Protein AF-A0A2D9U401-F1 (afdb_monomer_lite)

Structure (mmCIF, N/CA/C/O backbone):
data_AF-A0A2D9U401-F1
#
_entry.id   AF-A0A2D9U401-F1
#
loop_
_atom_site.group_PDB
_atom_site.id
_atom_site.type_symbol
_atom_site.label_atom_id
_atom_site.label_alt_id
_atom_site.label_comp_id
_atom_site.label_asym_id
_atom_site.label_entity_id
_atom_site.label_seq_id
_atom_site.pdbx_PDB_ins_code
_atom_site.Cartn_x
_atom_site.Cartn_y
_atom_site.Cartn_z
_atom_site.occupancy
_atom_site.B_iso_or_equiv
_atom_site.auth_seq_id
_atom_site.auth_comp_id
_atom_site.auth_asym_id
_atom_site.auth_atom_id
_atom_site.pdbx_PDB_model_num
ATOM 1 N N . MET A 1 1 ? -4.723 11.416 -14.786 1.00 70.12 1 MET A N 1
ATOM 2 C CA . MET A 1 1 ? -5.384 10.927 -13.566 1.00 70.12 1 MET A CA 1
ATOM 3 C C . MET A 1 1 ? -4.391 10.030 -12.857 1.00 70.12 1 MET A C 1
ATOM 5 O O . MET A 1 1 ? -3.752 9.238 -13.544 1.00 70.12 1 MET A O 1
ATOM 9 N N . PHE A 1 2 ? -4.189 10.250 -11.560 1.00 85.06 2 PHE A N 1
ATOM 10 C CA . PHE A 1 2 ? -3.400 9.367 -10.706 1.00 85.06 2 PHE A CA 1
ATOM 11 C C . PHE A 1 2 ? -4.344 8.315 -10.121 1.00 85.06 2 PHE A C 1
ATOM 13 O O . PHE A 1 2 ? -5.428 8.684 -9.673 1.00 85.06 2 PHE A O 1
ATOM 20 N N . MET A 1 3 ? -3.968 7.040 -10.166 1.00 90.00 3 MET A N 1
ATOM 21 C CA . MET A 1 3 ? -4.778 5.953 -9.619 1.00 90.00 3 MET A CA 1
ATOM 22 C C . MET A 1 3 ? -3.881 4.775 -9.208 1.00 90.00 3 MET A C 1
ATOM 24 O O . MET A 1 3 ? -3.041 4.362 -10.012 1.00 90.00 3 MET A O 1
ATOM 28 N N . PRO A 1 4 ? -4.037 4.226 -7.992 1.00 93.69 4 PRO A N 1
ATOM 29 C CA . PRO A 1 4 ? -3.512 2.912 -7.637 1.00 93.69 4 PRO A CA 1
ATOM 30 C C . PRO A 1 4 ? -4.139 1.818 -8.508 1.00 93.69 4 PRO A C 1
ATOM 32 O O . PRO A 1 4 ? -5.357 1.751 -8.643 1.00 93.69 4 PRO A O 1
ATOM 35 N N . VAL A 1 5 ? -3.316 0.958 -9.106 1.00 95.00 5 VAL A N 1
ATOM 36 C CA . VAL A 1 5 ? -3.782 -0.152 -9.952 1.00 95.00 5 VAL A CA 1
ATOM 37 C C . VAL A 1 5 ? -3.239 -1.489 -9.473 1.00 95.00 5 VAL A C 1
ATOM 39 O O . VAL A 1 5 ? -2.164 -1.553 -8.870 1.00 95.00 5 VAL A O 1
ATOM 42 N N . ASP A 1 6 ? -3.966 -2.563 -9.780 1.00 96.38 6 ASP A N 1
ATOM 43 C CA . ASP A 1 6 ? -3.467 -3.924 -9.615 1.00 96.38 6 ASP A CA 1
ATOM 44 C C . ASP A 1 6 ? -2.371 -4.205 -10.661 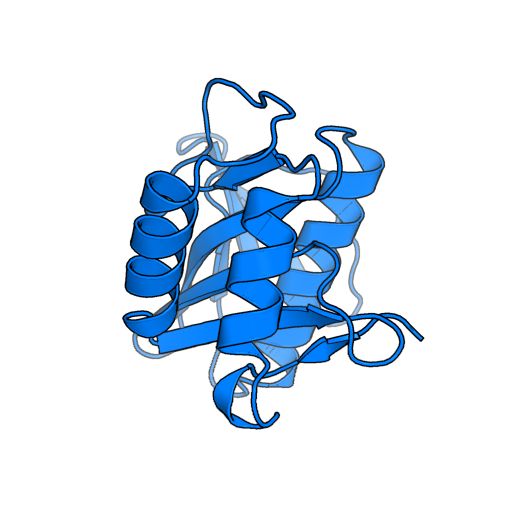1.00 96.38 6 ASP A C 1
ATOM 46 O O . ASP A 1 6 ? -2.672 -4.220 -11.863 1.00 96.38 6 ASP A O 1
ATOM 50 N N . PRO A 1 7 ? -1.111 -4.443 -10.256 1.00 95.81 7 PRO A N 1
ATOM 51 C CA . PRO A 1 7 ? -0.031 -4.701 -11.204 1.00 95.81 7 PRO A CA 1
ATOM 52 C C . PRO A 1 7 ? -0.212 -5.996 -12.010 1.00 95.81 7 PRO A C 1
ATOM 54 O O . PRO A 1 7 ? 0.355 -6.103 -13.095 1.00 95.81 7 PRO A O 1
ATOM 57 N N . ASN A 1 8 ? -1.020 -6.955 -11.547 1.00 95.56 8 ASN A N 1
ATOM 58 C CA . ASN A 1 8 ? -1.334 -8.177 -12.294 1.00 95.56 8 ASN A CA 1
ATOM 59 C C . ASN A 1 8 ? -2.400 -7.952 -13.375 1.00 95.56 8 ASN A C 1
ATOM 61 O O . ASN A 1 8 ? -2.504 -8.742 -14.310 1.00 95.56 8 ASN A O 1
ATOM 65 N N . SER A 1 9 ? -3.173 -6.866 -13.279 1.00 94.12 9 SER A N 1
ATOM 66 C CA . SER A 1 9 ? -4.191 -6.505 -14.276 1.00 94.12 9 SER A CA 1
ATOM 67 C C . SER A 1 9 ? -3.632 -5.730 -15.477 1.00 94.12 9 SER A C 1
ATOM 69 O O . SER A 1 9 ? -4.319 -5.561 -16.485 1.00 94.12 9 SER A O 1
ATOM 71 N N . VAL A 1 10 ? -2.382 -5.256 -15.393 1.00 93.31 10 VAL A N 1
ATOM 72 C CA . VAL A 1 10 ? -1.740 -4.428 -16.420 1.00 93.31 10 VAL A CA 1
ATOM 73 C C . VAL A 1 10 ? -0.455 -5.089 -16.915 1.00 93.31 10 VAL A C 1
ATOM 75 O O . VAL A 1 10 ? 0.543 -5.169 -16.200 1.00 93.31 10 VAL A O 1
ATOM 78 N N . ASN A 1 11 ? -0.446 -5.494 -18.187 1.00 93.00 11 ASN A N 1
ATOM 79 C CA . ASN A 1 11 ? 0.722 -6.117 -18.813 1.00 93.00 11 ASN A CA 1
ATOM 80 C C . ASN A 1 11 ? 1.982 -5.240 -18.696 1.00 93.00 11 ASN A C 1
ATOM 82 O O . ASN A 1 11 ? 1.973 -4.054 -19.040 1.00 93.00 11 ASN A O 1
ATOM 86 N N . GLY A 1 12 ? 3.075 -5.849 -18.227 1.00 94.69 12 GLY A N 1
ATOM 87 C CA . GLY A 1 12 ? 4.376 -5.196 -18.054 1.00 94.69 12 GLY A CA 1
ATOM 88 C C . GLY A 1 12 ? 4.452 -4.206 -16.886 1.00 94.69 12 GLY A C 1
ATOM 89 O O . GLY A 1 12 ? 5.447 -3.494 -16.770 1.00 94.69 12 GLY A O 1
ATOM 90 N N . MET A 1 13 ? 3.434 -4.118 -16.017 1.00 95.88 13 MET A N 1
ATOM 91 C CA . MET A 1 13 ? 3.466 -3.185 -14.883 1.00 95.88 13 MET A CA 1
ATOM 92 C C . MET A 1 13 ? 4.585 -3.511 -13.891 1.00 95.88 13 MET A C 1
ATOM 94 O O . MET A 1 13 ? 5.223 -2.599 -13.377 1.00 95.88 13 MET A O 1
ATOM 98 N N . TRP A 1 14 ? 4.873 -4.795 -13.673 1.00 96.75 14 TRP A N 1
ATOM 99 C CA . TRP A 1 14 ? 5.987 -5.222 -12.827 1.00 96.75 14 TRP A CA 1
ATOM 100 C C . TRP A 1 14 ? 7.343 -4.742 -13.355 1.00 96.75 14 TRP A C 1
ATOM 102 O O . TRP A 1 14 ? 8.121 -4.177 -12.592 1.00 96.75 14 TRP A O 1
ATOM 112 N N . ASP A 1 15 ? 7.601 -4.877 -14.656 1.00 96.44 15 ASP A N 1
ATOM 113 C CA . ASP A 1 15 ? 8.864 -4.429 -15.259 1.00 96.44 15 ASP A CA 1
ATOM 114 C C . ASP A 1 15 ? 8.994 -2.902 -15.203 1.00 96.44 15 ASP A C 1
ATOM 116 O O . ASP A 1 15 ? 10.053 -2.355 -14.891 1.00 96.44 15 ASP A O 1
ATOM 120 N N . LYS A 1 16 ? 7.884 -2.191 -15.434 1.00 96.06 16 LYS A N 1
ATOM 121 C CA . LYS A 1 16 ? 7.833 -0.733 -15.280 1.00 96.06 16 LYS A CA 1
ATOM 122 C C . LYS A 1 16 ? 8.071 -0.300 -13.836 1.00 96.06 16 LYS A C 1
ATOM 124 O O . LYS A 1 16 ? 8.713 0.725 -13.615 1.00 96.06 16 LYS A O 1
ATOM 129 N N . LEU A 1 17 ? 7.540 -1.038 -12.861 1.00 96.06 17 LEU A N 1
ATOM 130 C CA . LEU A 1 17 ? 7.748 -0.751 -11.444 1.00 96.06 17 LEU A CA 1
ATOM 131 C C . LEU A 1 17 ? 9.220 -0.933 -11.076 1.00 96.06 17 LEU A C 1
ATOM 133 O O . LEU A 1 17 ? 9.786 -0.048 -10.441 1.00 96.06 17 LEU A O 1
ATOM 137 N N . LEU A 1 18 ? 9.846 -2.023 -11.529 1.00 95.62 18 LEU A N 1
ATOM 138 C CA . LEU A 1 18 ? 11.279 -2.260 -11.353 1.00 95.62 18 LEU A CA 1
ATOM 139 C C . LEU A 1 18 ? 12.097 -1.079 -11.886 1.00 95.62 18 LEU A C 1
ATOM 141 O O . LEU A 1 18 ? 12.913 -0.505 -11.169 1.00 95.62 18 LEU A O 1
ATOM 145 N N . GLN A 1 19 ? 11.808 -0.653 -13.119 1.00 93.88 19 GLN A N 1
ATOM 146 C CA . GLN A 1 19 ? 12.468 0.499 -13.726 1.00 93.88 19 GLN A CA 1
ATOM 147 C C . GLN A 1 19 ? 12.232 1.792 -12.931 1.00 93.88 19 GLN A C 1
ATOM 149 O O . GLN A 1 19 ? 13.161 2.582 -12.757 1.00 93.88 19 GLN A O 1
ATOM 154 N N . SER A 1 20 ? 11.008 2.031 -12.453 1.00 93.31 20 SER A N 1
ATOM 155 C CA . SER A 1 20 ? 10.667 3.206 -11.643 1.00 93.31 20 SER A CA 1
ATOM 156 C C . SER A 1 20 ? 11.459 3.231 -10.335 1.00 93.31 20 SER A C 1
ATOM 158 O O . SER A 1 20 ? 12.123 4.228 -10.062 1.00 93.31 20 SER A O 1
ATOM 160 N N . LEU A 1 21 ? 11.478 2.130 -9.581 1.00 92.75 21 LEU A N 1
ATOM 161 C CA . LEU A 1 21 ? 12.213 2.019 -8.317 1.00 92.75 21 LEU A CA 1
ATOM 162 C C . LEU A 1 21 ? 13.719 2.266 -8.494 1.00 92.75 21 LEU A C 1
ATOM 164 O O . LEU A 1 21 ? 14.344 2.909 -7.650 1.00 92.75 21 LEU A O 1
ATOM 168 N N . SER A 1 22 ? 14.298 1.817 -9.610 1.00 91.00 22 SER A N 1
ATOM 169 C CA . SER A 1 22 ? 15.724 2.017 -9.895 1.00 91.00 22 SER A CA 1
ATOM 170 C C . SER A 1 22 ? 16.083 3.385 -10.485 1.00 91.00 22 SER A C 1
ATOM 172 O O . SER A 1 22 ? 17.260 3.732 -10.539 1.00 91.00 22 SER A O 1
ATOM 174 N N . SER A 1 23 ? 15.110 4.171 -10.956 1.00 88.06 23 SER A N 1
ATOM 175 C CA . SER A 1 23 ? 15.371 5.445 -11.655 1.00 88.06 23 SER A CA 1
ATOM 176 C C . SER A 1 23 ? 14.817 6.676 -10.946 1.00 88.06 23 SER A C 1
ATOM 178 O O . SER A 1 23 ? 15.290 7.789 -11.182 1.00 88.06 23 SER A O 1
ATOM 180 N N . GLN A 1 24 ? 13.824 6.503 -10.079 1.00 87.12 24 GLN A N 1
ATOM 181 C CA . GLN A 1 24 ? 13.161 7.586 -9.374 1.00 87.12 24 GLN A CA 1
ATOM 182 C C . GLN A 1 24 ? 13.554 7.578 -7.904 1.00 87.12 24 GLN A C 1
ATOM 184 O O . GLN A 1 24 ? 13.660 6.537 -7.259 1.00 87.12 24 GLN A O 1
ATOM 189 N N . LYS A 1 25 ? 13.742 8.779 -7.361 1.00 87.94 25 LYS A N 1
ATOM 190 C CA . LYS A 1 25 ? 13.870 8.958 -5.921 1.00 87.94 25 LYS A CA 1
ATOM 191 C C . LYS A 1 25 ? 12.531 8.644 -5.266 1.00 87.94 25 LYS A C 1
ATOM 193 O O . LYS A 1 25 ? 11.502 9.172 -5.684 1.00 87.94 25 LYS A O 1
ATOM 198 N N . SER A 1 26 ? 12.565 7.805 -4.247 1.00 88.31 26 SER A N 1
ATOM 199 C CA . SER A 1 26 ? 11.395 7.442 -3.458 1.00 88.31 26 SER A CA 1
ATOM 200 C C . SER A 1 26 ? 11.787 7.261 -1.997 1.00 88.31 26 SER A C 1
ATOM 202 O O . SER A 1 26 ? 12.966 7.332 -1.644 1.00 88.31 26 SER A O 1
ATOM 204 N N . CYS A 1 27 ? 10.783 7.111 -1.146 1.00 90.75 27 CYS A N 1
ATOM 205 C CA . CYS A 1 27 ? 10.919 7.024 0.294 1.00 90.75 27 CYS A CA 1
ATOM 206 C C . CYS A 1 27 ? 10.194 5.768 0.779 1.00 90.75 27 CYS A C 1
ATOM 208 O O . CYS A 1 27 ? 8.986 5.647 0.567 1.00 90.75 27 CYS A O 1
ATOM 210 N N . ILE A 1 28 ? 10.910 4.838 1.415 1.00 92.06 28 ILE A N 1
ATOM 211 C CA . ILE A 1 28 ? 10.261 3.728 2.121 1.00 92.06 28 ILE A CA 1
ATOM 212 C C . ILE A 1 28 ? 9.718 4.283 3.432 1.00 92.06 28 ILE A C 1
ATOM 214 O O . ILE A 1 28 ? 10.471 4.811 4.242 1.00 92.06 28 ILE A O 1
ATOM 218 N N . VAL A 1 29 ? 8.408 4.176 3.615 1.00 94.19 29 VAL A N 1
ATOM 219 C CA . VAL A 1 29 ? 7.689 4.631 4.810 1.00 94.19 29 VAL A CA 1
ATOM 220 C C . VAL A 1 29 ? 7.408 3.452 5.728 1.00 94.19 29 VAL A C 1
ATOM 222 O O . VAL A 1 29 ? 7.588 3.547 6.940 1.00 94.19 29 VAL A O 1
ATOM 225 N N . VAL A 1 30 ? 6.998 2.326 5.144 1.00 95.38 30 VAL A N 1
ATOM 226 C CA . VAL A 1 30 ? 6.746 1.064 5.842 1.00 95.38 30 VAL A CA 1
ATOM 227 C C . VAL A 1 30 ? 7.474 -0.049 5.103 1.00 95.38 30 VAL A C 1
ATOM 229 O O . VAL A 1 30 ? 7.378 -0.106 3.877 1.00 95.38 30 VAL A O 1
ATOM 232 N N . SER A 1 31 ? 8.173 -0.908 5.845 1.00 94.50 31 SER A N 1
ATOM 233 C CA . SER A 1 31 ? 8.792 -2.142 5.350 1.00 94.50 31 SER A CA 1
ATOM 234 C C . SER A 1 31 ? 8.525 -3.275 6.328 1.00 94.50 31 SER A C 1
ATOM 236 O O . SER A 1 31 ? 8.676 -3.096 7.536 1.00 94.50 31 SER A O 1
ATOM 238 N N . ASP A 1 32 ? 8.147 -4.446 5.817 1.00 95.25 32 ASP A N 1
ATOM 239 C CA . ASP A 1 32 ? 7.802 -5.635 6.605 1.00 95.25 32 ASP A CA 1
ATOM 240 C C . ASP A 1 32 ? 6.838 -5.345 7.777 1.00 95.25 32 ASP A C 1
ATOM 242 O O . ASP A 1 32 ? 6.932 -5.926 8.859 1.00 95.25 32 ASP A O 1
ATOM 246 N N . GLY A 1 33 ? 5.889 -4.431 7.563 1.00 95.88 33 GLY A N 1
ATOM 247 C CA . GLY A 1 33 ? 4.872 -4.070 8.551 1.00 95.88 33 GLY A CA 1
ATOM 248 C C . GLY A 1 33 ? 5.376 -3.223 9.720 1.00 95.88 33 GLY A C 1
ATOM 249 O O . GLY A 1 33 ? 4.698 -3.169 10.751 1.00 95.88 33 GLY A O 1
ATOM 250 N N . GLN A 1 34 ? 6.536 -2.581 9.562 1.00 95.12 34 GL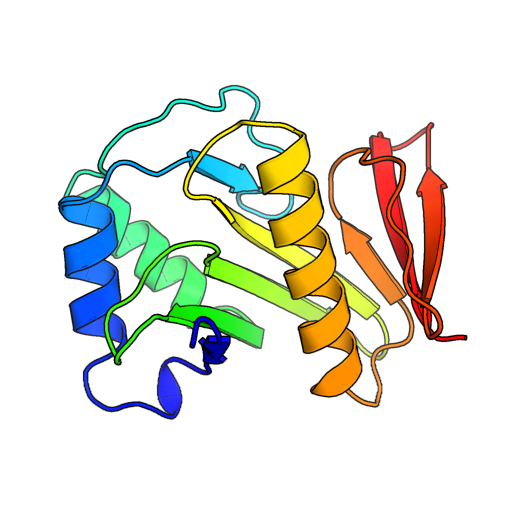N A N 1
ATOM 251 C CA . GLN A 1 34 ? 7.145 -1.650 10.512 1.00 95.12 34 GLN A CA 1
ATOM 252 C C . GLN A 1 34 ? 7.404 -0.298 9.845 1.00 95.12 34 GLN A C 1
ATOM 254 O O . GLN A 1 34 ? 7.744 -0.235 8.659 1.00 95.12 34 GLN A O 1
ATOM 259 N N . LYS A 1 35 ? 7.269 0.796 10.603 1.00 93.25 35 LYS A N 1
ATOM 260 C CA . LYS A 1 35 ? 7.696 2.121 10.139 1.00 93.25 35 LYS A CA 1
ATOM 261 C C . LYS A 1 35 ? 9.198 2.101 9.860 1.00 93.25 35 LYS A C 1
ATOM 263 O O . LYS A 1 35 ? 9.971 1.559 10.640 1.00 93.25 35 LYS A O 1
ATOM 268 N N . SER A 1 36 ? 9.614 2.718 8.762 1.00 90.31 36 SER A N 1
ATOM 269 C CA . SER A 1 36 ? 11.035 2.931 8.490 1.00 90.31 36 SER A CA 1
ATOM 270 C C . SER A 1 36 ? 11.590 4.027 9.405 1.00 90.31 36 SER A C 1
ATOM 272 O O . SER A 1 36 ? 11.054 5.135 9.434 1.00 90.31 36 SER A O 1
ATOM 274 N N . ASP A 1 37 ? 12.674 3.725 10.127 1.00 77.88 37 ASP A N 1
ATOM 275 C CA . ASP A 1 37 ? 13.341 4.672 11.039 1.00 77.88 37 ASP A CA 1
ATOM 276 C C . ASP A 1 37 ? 14.021 5.828 10.290 1.00 77.88 37 ASP A C 1
ATOM 278 O O . ASP A 1 37 ? 14.097 6.955 10.781 1.00 77.88 37 ASP A O 1
ATOM 282 N N . GLU A 1 38 ? 14.494 5.563 9.071 1.00 73.25 38 GLU A N 1
ATOM 283 C CA . GLU A 1 38 ? 15.174 6.538 8.226 1.00 73.25 38 GLU A CA 1
ATOM 284 C C . GLU A 1 38 ? 14.418 6.723 6.906 1.00 73.25 38 GLU A C 1
ATOM 286 O O . GLU A 1 38 ? 14.567 5.946 5.962 1.00 73.25 38 GLU A O 1
ATOM 291 N N . LEU A 1 39 ? 13.640 7.805 6.814 1.00 70.38 39 LEU A N 1
ATOM 292 C CA . LEU A 1 39 ? 12.962 8.229 5.587 1.00 70.38 39 LEU A CA 1
ATOM 293 C C . LEU A 1 39 ? 13.969 8.853 4.600 1.00 70.38 39 LEU A C 1
ATOM 295 O O . LEU A 1 39 ? 13.962 10.055 4.326 1.00 70.38 39 LEU A O 1
ATOM 299 N N . LYS A 1 40 ? 14.906 8.045 4.097 1.00 64.81 40 LYS A N 1
ATOM 300 C CA . LYS A 1 40 ? 15.911 8.476 3.118 1.00 64.81 40 LYS A CA 1
ATOM 301 C C . LYS A 1 40 ? 15.315 8.467 1.720 1.00 64.81 40 LYS A C 1
ATOM 303 O O . LYS A 1 40 ? 14.862 7.441 1.224 1.00 64.81 40 LYS A O 1
ATOM 308 N N . THR A 1 41 ? 15.363 9.620 1.059 1.00 78.12 41 THR A N 1
ATOM 309 C CA . THR A 1 41 ? 14.955 9.726 -0.341 1.00 78.12 41 THR A CA 1
ATOM 310 C C . THR A 1 41 ? 16.100 9.297 -1.252 1.00 78.12 41 THR A C 1
ATOM 312 O O . THR A 1 41 ? 17.059 10.045 -1.459 1.00 78.12 41 THR A O 1
ATOM 315 N N . GLN A 1 42 ? 15.996 8.106 -1.829 1.00 79.25 42 GLN A N 1
ATOM 316 C CA . GLN A 1 42 ? 16.999 7.573 -2.746 1.00 79.25 42 GLN A CA 1
ATOM 317 C C . GLN A 1 42 ? 16.347 6.784 -3.880 1.00 79.25 42 GLN A C 1
ATOM 319 O O . GLN A 1 42 ? 15.186 6.387 -3.797 1.00 79.25 42 GLN A O 1
ATOM 324 N N . SER A 1 43 ? 17.081 6.623 -4.976 1.00 83.81 43 SER A N 1
ATOM 325 C CA . SER A 1 43 ? 16.790 5.570 -5.947 1.00 83.81 43 SER A CA 1
ATOM 326 C C . SER A 1 43 ? 17.338 4.258 -5.405 1.00 83.81 43 SER A C 1
ATOM 328 O O . SER A 1 43 ? 18.426 4.252 -4.824 1.00 83.81 43 SER A O 1
ATOM 330 N N . PHE A 1 44 ? 16.628 3.160 -5.630 1.00 88.06 44 PHE A N 1
ATOM 331 C CA . PHE A 1 44 ? 17.122 1.841 -5.260 1.00 88.06 44 PHE A CA 1
ATOM 332 C C . PHE A 1 44 ? 18.165 1.368 -6.265 1.00 88.06 44 PHE A C 1
ATOM 334 O O . PHE A 1 44 ? 18.047 1.611 -7.470 1.00 88.06 44 PHE A O 1
ATOM 341 N N . SER A 1 45 ? 19.176 0.647 -5.795 1.00 92.06 45 SER A N 1
ATOM 342 C CA . SER A 1 45 ? 19.947 -0.204 -6.694 1.00 92.06 45 SER A CA 1
ATOM 343 C C . SER A 1 45 ? 19.015 -1.214 -7.372 1.00 92.06 45 SER A C 1
ATOM 345 O O . SER A 1 45 ? 17.922 -1.517 -6.887 1.00 92.06 45 SER A O 1
ATOM 347 N N . TYR A 1 46 ? 19.440 -1.742 -8.517 1.00 92.94 46 TYR A N 1
ATOM 348 C CA . TYR A 1 46 ? 18.655 -2.745 -9.235 1.00 92.94 46 TYR A CA 1
ATOM 349 C C . TYR A 1 46 ? 18.351 -3.969 -8.350 1.00 92.94 46 TYR A C 1
ATOM 351 O O . TYR A 1 46 ? 17.213 -4.420 -8.296 1.00 92.94 46 TYR A O 1
ATOM 359 N N . GLU A 1 47 ? 19.335 -4.430 -7.571 1.00 93.81 47 GLU A N 1
ATOM 360 C CA . GLU A 1 47 ? 19.170 -5.562 -6.652 1.00 93.81 47 GLU A CA 1
ATOM 361 C C . GLU A 1 47 ? 18.174 -5.262 -5.516 1.00 93.81 47 GLU A C 1
ATOM 363 O O . GLU A 1 47 ? 17.327 -6.096 -5.194 1.00 93.81 47 GLU A O 1
ATOM 368 N N . GLU A 1 48 ? 18.226 -4.068 -4.917 1.00 92.44 48 GLU A N 1
ATOM 369 C CA . GLU A 1 48 ? 17.245 -3.650 -3.903 1.00 92.44 48 GLU A CA 1
ATOM 370 C C . GLU A 1 48 ? 15.832 -3.578 -4.489 1.00 92.44 48 GLU A C 1
ATOM 372 O O . GLU A 1 48 ? 14.879 -4.048 -3.864 1.00 92.44 48 GLU A O 1
ATOM 377 N N . ALA A 1 49 ? 15.696 -3.044 -5.705 1.00 93.75 49 ALA A N 1
ATOM 378 C CA . ALA A 1 49 ? 14.419 -2.967 -6.396 1.00 93.75 49 ALA A CA 1
ATOM 379 C C . ALA A 1 49 ? 13.861 -4.365 -6.722 1.00 93.75 49 ALA A C 1
ATOM 381 O O . ALA A 1 49 ? 12.678 -4.613 -6.494 1.00 93.75 49 ALA A O 1
ATOM 382 N N . GLU A 1 50 ? 14.691 -5.310 -7.177 1.00 95.75 50 GLU A N 1
ATOM 383 C CA . GLU A 1 50 ? 14.280 -6.703 -7.412 1.00 95.75 50 GLU A CA 1
ATOM 384 C C . GLU A 1 50 ? 13.836 -7.411 -6.126 1.00 95.75 50 GLU A C 1
ATOM 386 O O . GLU A 1 50 ? 12.818 -8.116 -6.117 1.00 95.75 50 GLU A O 1
ATOM 391 N N . ARG A 1 51 ? 14.561 -7.206 -5.019 1.00 94.19 51 ARG A N 1
ATOM 392 C CA . ARG A 1 51 ? 14.174 -7.737 -3.703 1.00 94.19 51 ARG A CA 1
ATOM 393 C C . ARG A 1 51 ? 12.820 -7.181 -3.266 1.00 94.19 51 ARG A C 1
ATOM 395 O O . ARG A 1 51 ? 11.962 -7.944 -2.827 1.00 94.19 51 ARG A O 1
ATOM 402 N N . LEU A 1 52 ? 12.596 -5.881 -3.443 1.00 93.56 52 LEU A N 1
ATOM 403 C CA . LEU A 1 52 ? 11.334 -5.223 -3.108 1.00 93.56 52 LEU A CA 1
ATOM 404 C C . LEU A 1 52 ? 10.178 -5.703 -3.994 1.00 93.56 52 LEU A C 1
ATOM 406 O O . LEU A 1 52 ? 9.094 -5.985 -3.492 1.00 93.56 52 LEU A O 1
ATOM 410 N N . LEU A 1 53 ? 10.417 -5.907 -5.292 1.00 95.69 53 LEU A N 1
ATOM 411 C CA . LEU A 1 53 ? 9.444 -6.535 -6.190 1.00 95.69 53 LEU A CA 1
ATOM 412 C C . LEU A 1 53 ? 9.082 -7.950 -5.752 1.00 95.69 53 LEU A C 1
ATOM 414 O O . LEU A 1 53 ? 7.919 -8.339 -5.839 1.00 95.69 53 LEU A O 1
ATOM 418 N N . THR A 1 54 ? 10.071 -8.727 -5.314 1.00 95.88 54 THR A N 1
ATOM 419 C CA . THR A 1 54 ? 9.846 -10.090 -4.824 1.00 95.88 54 THR A CA 1
ATOM 420 C C . THR A 1 54 ? 8.950 -10.068 -3.593 1.00 95.88 54 THR A C 1
ATOM 422 O O . THR A 1 54 ? 7.980 -10.822 -3.550 1.00 95.88 54 THR A O 1
ATOM 425 N N . LYS A 1 55 ? 9.207 -9.147 -2.652 1.00 94.69 55 LYS A N 1
ATOM 426 C CA . LYS A 1 55 ? 8.315 -8.910 -1.512 1.00 94.69 55 LYS A CA 1
ATOM 427 C C . LYS A 1 55 ? 6.916 -8.531 -1.973 1.00 94.69 55 LYS A C 1
ATOM 429 O O . LYS A 1 55 ? 5.959 -9.115 -1.502 1.00 94.69 55 LYS A O 1
ATOM 434 N N . PHE A 1 56 ? 6.777 -7.596 -2.912 1.00 96.81 56 PHE A N 1
ATOM 435 C CA . PHE A 1 56 ? 5.459 -7.164 -3.375 1.00 96.81 56 PHE A CA 1
ATOM 436 C C . PHE A 1 56 ? 4.670 -8.328 -3.969 1.00 96.81 56 PHE A C 1
ATOM 438 O O . PHE A 1 56 ? 3.521 -8.546 -3.607 1.00 96.81 56 PHE A O 1
ATOM 445 N N . LYS A 1 57 ? 5.303 -9.124 -4.832 1.00 96.56 57 LYS A N 1
ATOM 446 C CA . LYS A 1 57 ? 4.674 -10.279 -5.485 1.00 96.56 57 LYS A CA 1
ATOM 447 C C . LYS A 1 57 ? 4.238 -11.382 -4.516 1.00 96.56 57 LYS A C 1
ATOM 449 O O . LYS A 1 57 ? 3.429 -12.211 -4.916 1.00 96.56 57 LYS A O 1
ATOM 454 N N . SER A 1 58 ? 4.766 -11.421 -3.291 1.00 95.88 58 SER A N 1
ATOM 455 C CA . SER A 1 58 ? 4.401 -12.429 -2.291 1.00 95.88 58 SER A CA 1
ATOM 456 C C . SER A 1 58 ? 3.270 -12.005 -1.350 1.00 95.88 58 SER A C 1
ATOM 458 O O . SER A 1 58 ? 2.946 -12.771 -0.450 1.00 95.88 58 SER A O 1
ATOM 460 N N . ARG A 1 59 ? 2.718 -10.793 -1.495 1.00 96.19 59 ARG A N 1
ATOM 461 C CA . ARG A 1 59 ? 1.683 -10.241 -0.602 1.00 96.19 59 ARG A CA 1
ATOM 462 C C . ARG A 1 59 ? 0.283 -10.506 -1.141 1.00 96.19 59 ARG A C 1
ATOM 464 O O . ARG A 1 59 ? 0.094 -10.601 -2.354 1.00 96.19 59 ARG A O 1
ATOM 471 N N . ASP A 1 60 ? -0.695 -10.551 -0.240 1.00 96.06 60 ASP A N 1
ATOM 472 C CA . ASP A 1 60 ? -2.094 -10.834 -0.584 1.00 96.06 60 ASP A CA 1
ATOM 473 C C . ASP A 1 60 ? -2.711 -9.735 -1.452 1.00 96.06 60 ASP A C 1
ATOM 475 O O . ASP A 1 60 ? -3.508 -9.998 -2.353 1.00 96.06 60 ASP A O 1
ATOM 479 N N . TYR A 1 61 ? -2.335 -8.485 -1.183 1.00 97.69 61 TYR A N 1
ATOM 480 C CA . TYR A 1 61 ? -2.870 -7.323 -1.872 1.00 97.69 61 TYR A CA 1
ATOM 481 C C . TYR A 1 61 ? -1.761 -6.326 -2.192 1.00 97.69 61 TYR A C 1
ATOM 483 O O . TYR A 1 61 ? -0.993 -5.929 -1.316 1.00 97.69 61 TYR A O 1
ATOM 491 N N . VAL A 1 62 ? -1.693 -5.891 -3.452 1.00 98.06 62 VAL A N 1
ATOM 492 C CA . VAL A 1 62 ? -0.664 -4.970 -3.954 1.00 98.06 62 VAL A CA 1
ATOM 493 C 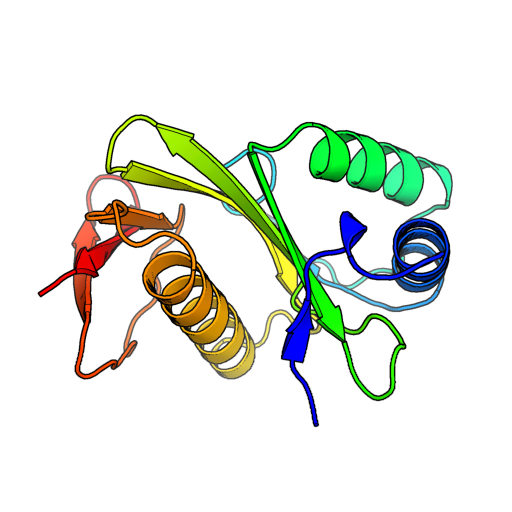C . VAL A 1 62 ? -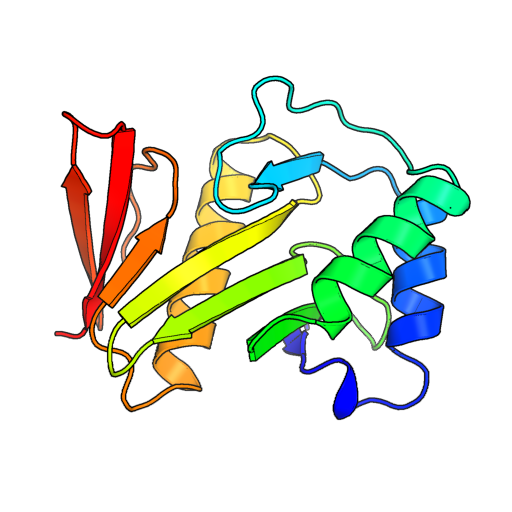1.303 -3.917 -4.835 1.00 98.06 62 VAL A C 1
ATOM 495 O O . VAL A 1 62 ? -2.038 -4.253 -5.766 1.00 98.06 62 VAL A O 1
ATOM 498 N N . ARG A 1 63 ? -0.967 -2.647 -4.620 1.00 97.69 63 ARG A N 1
ATOM 499 C CA . ARG A 1 63 ? -1.368 -1.568 -5.522 1.00 97.69 63 ARG A CA 1
ATOM 500 C C . ARG A 1 63 ? -0.207 -0.653 -5.850 1.00 97.69 63 ARG A C 1
ATOM 502 O O . ARG A 1 63 ? 0.553 -0.219 -4.986 1.00 97.69 63 ARG A O 1
ATOM 509 N N . ILE A 1 64 ? -0.103 -0.352 -7.139 1.00 97.06 64 ILE A N 1
ATOM 510 C CA . ILE A 1 64 ? 0.933 0.501 -7.705 1.00 97.06 64 ILE A CA 1
ATOM 511 C C . ILE A 1 64 ? 0.272 1.792 -8.165 1.00 97.06 64 ILE A C 1
ATOM 513 O O . ILE A 1 64 ? -0.532 1.777 -9.096 1.00 97.06 64 ILE A O 1
ATOM 517 N N . GLY A 1 65 ? 0.595 2.911 -7.520 1.00 95.56 65 GLY A N 1
ATOM 518 C CA . GLY A 1 65 ? 0.235 4.232 -8.013 1.00 95.56 65 GLY A CA 1
ATOM 519 C C . GLY A 1 65 ? 0.696 4.409 -9.456 1.00 95.56 65 GLY A C 1
ATOM 520 O O . GLY A 1 65 ? 1.815 4.053 -9.832 1.00 95.56 65 GLY A O 1
ATOM 521 N N . SER A 1 66 ? -0.186 4.926 -10.304 1.00 94.00 66 SER A N 1
ATOM 522 C CA . SER A 1 66 ? 0.123 5.146 -11.709 1.00 94.00 66 SER A CA 1
ATOM 523 C C . SER A 1 66 ? -0.469 6.447 -12.223 1.00 94.00 66 SER A C 1
ATOM 525 O O . SER A 1 66 ? -1.577 6.843 -11.865 1.00 94.00 66 SER A O 1
ATOM 527 N N . SER A 1 67 ? 0.264 7.105 -13.121 1.00 92.94 67 SER A N 1
ATOM 528 C CA . SER A 1 67 ? -0.237 8.195 -13.953 1.00 92.94 67 SER A CA 1
ATOM 529 C C . SER A 1 67 ? 0.109 7.904 -15.404 1.00 92.94 67 SER A C 1
ATOM 531 O O . SER A 1 67 ? 1.265 7.642 -15.730 1.00 92.94 67 SER A O 1
ATOM 533 N N . ARG A 1 68 ? -0.894 7.943 -16.290 1.00 88.81 68 ARG A N 1
ATOM 534 C CA . ARG A 1 68 ? -0.731 7.643 -17.727 1.00 88.81 68 ARG A CA 1
ATOM 535 C C . ARG A 1 68 ? 0.006 6.311 -17.985 1.00 88.81 68 ARG A C 1
ATOM 537 O O . ARG A 1 68 ? 0.828 6.236 -18.890 1.00 88.81 68 ARG A O 1
ATOM 544 N N . MET A 1 69 ? -0.299 5.269 -17.205 1.00 85.50 69 MET A N 1
ATOM 545 C CA . MET A 1 69 ? 0.304 3.924 -17.309 1.00 85.50 69 MET A CA 1
ATOM 546 C C . MET A 1 69 ? 1.803 3.843 -16.973 1.00 85.50 69 MET A C 1
ATOM 548 O O . MET A 1 69 ? 2.453 2.838 -17.296 1.00 85.50 69 MET A O 1
ATOM 552 N N . SER A 1 70 ? 2.339 4.875 -16.322 1.00 91.25 70 SER A N 1
ATOM 553 C CA . SER A 1 70 ? 3.670 4.882 -15.719 1.00 91.25 70 SER A CA 1
ATOM 554 C C . SER A 1 70 ? 3.533 4.779 -14.200 1.00 91.25 70 SER A C 1
ATOM 556 O O . SER A 1 70 ? 2.709 5.510 -13.639 1.00 91.25 70 SER A O 1
ATOM 558 N N . PRO A 1 71 ? 4.283 3.890 -13.527 1.00 94.38 71 PRO A N 1
ATOM 559 C CA . PRO A 1 71 ? 4.335 3.846 -12.071 1.00 94.38 71 PRO A CA 1
ATOM 560 C C . PRO A 1 71 ? 4.818 5.175 -11.497 1.00 94.38 71 PRO A C 1
ATOM 562 O O . PRO A 1 71 ? 5.796 5.749 -11.980 1.00 94.38 71 PRO A O 1
ATOM 565 N N . ILE A 1 72 ? 4.094 5.669 -10.499 1.00 93.62 72 ILE A N 1
ATOM 566 C CA . ILE A 1 72 ? 4.476 6.807 -9.667 1.00 93.62 72 ILE A CA 1
ATOM 567 C C . ILE A 1 72 ? 4.004 6.487 -8.244 1.00 93.62 72 ILE A C 1
ATOM 569 O O . ILE A 1 72 ? 2.835 6.128 -8.099 1.00 93.62 72 ILE A O 1
ATOM 573 N N . PRO A 1 73 ? 4.838 6.638 -7.197 1.00 93.06 73 PRO A N 1
ATOM 574 C CA . PRO A 1 73 ? 4.390 6.410 -5.827 1.00 93.06 73 PRO A CA 1
ATOM 575 C C . PRO A 1 73 ? 3.130 7.236 -5.478 1.00 93.06 73 PRO A C 1
ATOM 577 O O . PRO A 1 73 ? 2.935 8.330 -6.017 1.00 93.06 73 PRO A O 1
ATOM 580 N N . ALA A 1 74 ? 2.262 6.795 -4.566 1.00 95.00 74 ALA A N 1
ATOM 581 C CA . ALA A 1 74 ? 2.475 5.696 -3.628 1.00 95.00 74 ALA A CA 1
ATOM 582 C C . ALA A 1 74 ? 2.367 4.278 -4.212 1.00 95.00 74 ALA A C 1
ATOM 584 O O . ALA A 1 74 ? 1.495 3.986 -5.030 1.00 95.00 74 ALA A O 1
ATOM 585 N N . TYR A 1 75 ? 3.229 3.383 -3.730 1.00 96.31 75 TYR A N 1
ATOM 586 C CA . TYR A 1 75 ? 3.124 1.936 -3.923 1.00 96.31 75 TYR A CA 1
ATOM 587 C C . TYR A 1 75 ? 2.919 1.276 -2.570 1.00 96.31 75 TYR A C 1
ATOM 589 O O . TYR A 1 75 ? 3.607 1.644 -1.619 1.00 96.31 75 TYR A O 1
ATOM 597 N N . PHE A 1 76 ? 2.011 0.312 -2.469 1.00 97.81 76 PHE A N 1
ATOM 598 C CA . PHE A 1 76 ? 1.739 -0.309 -1.181 1.00 97.81 76 PHE A CA 1
ATOM 599 C C . PHE A 1 76 ? 1.275 -1.752 -1.286 1.00 97.81 76 PHE A C 1
ATOM 601 O O . PHE A 1 76 ? 0.744 -2.190 -2.313 1.00 97.81 76 PHE A O 1
ATOM 608 N N . THR A 1 77 ? 1.464 -2.476 -0.188 1.00 98.44 77 THR A N 1
ATOM 609 C CA . THR A 1 77 ? 1.038 -3.867 -0.052 1.00 98.44 77 THR A CA 1
ATOM 610 C C . THR A 1 77 ? 0.434 -4.134 1.311 1.00 98.44 77 THR A C 1
ATOM 612 O O . THR A 1 77 ? 0.898 -3.575 2.307 1.00 98.44 77 THR A O 1
ATOM 615 N N . LEU A 1 78 ? -0.520 -5.055 1.370 1.00 98.31 78 LEU A N 1
ATOM 616 C CA . LEU A 1 78 ? -1.147 -5.501 2.606 1.00 98.31 78 LEU A CA 1
ATOM 617 C C . LEU A 1 78 ? -1.061 -7.020 2.727 1.00 98.31 78 LEU A C 1
ATOM 619 O O . LEU A 1 78 ? -1.170 -7.723 1.720 1.00 98.31 78 LEU A O 1
ATOM 623 N N . ASP A 1 79 ? -0.955 -7.488 3.966 1.00 97.94 79 ASP A N 1
ATOM 624 C CA . ASP A 1 79 ? -1.344 -8.849 4.329 1.00 97.94 79 ASP A CA 1
ATOM 625 C C . ASP A 1 79 ? -2.796 -8.799 4.820 1.00 97.94 79 ASP A C 1
ATOM 627 O O . ASP A 1 79 ? -3.169 -7.903 5.591 1.00 97.94 79 ASP A O 1
ATOM 631 N N . LEU A 1 80 ? -3.623 -9.733 4.355 1.00 96.81 80 LEU A N 1
ATOM 632 C CA . LEU A 1 80 ? -5.048 -9.807 4.666 1.00 96.81 80 LEU A CA 1
ATOM 633 C C . LEU A 1 80 ? -5.339 -11.089 5.451 1.00 96.81 80 LEU A C 1
ATOM 635 O O . LEU A 1 80 ? -4.966 -12.187 5.051 1.00 96.81 80 LEU A O 1
ATOM 639 N N . THR A 1 81 ? -6.044 -10.958 6.570 1.00 94.69 81 THR A N 1
ATOM 640 C CA . THR A 1 81 ? -6.430 -12.076 7.444 1.00 94.69 81 THR A CA 1
ATOM 641 C C . THR A 1 81 ? -7.877 -11.903 7.885 1.00 94.69 81 THR A C 1
ATOM 643 O O . THR A 1 81 ? -8.209 -10.914 8.530 1.00 94.69 81 THR A O 1
ATOM 646 N N . ASP A 1 82 ? -8.749 -12.847 7.528 1.00 89.75 82 ASP A N 1
ATOM 647 C CA . ASP A 1 82 ? -10.196 -12.791 7.782 1.00 89.75 82 ASP A CA 1
ATOM 648 C C . ASP A 1 82 ? -10.829 -11.450 7.343 1.00 89.75 82 ASP A C 1
ATOM 650 O O . ASP A 1 82 ? -11.019 -11.215 6.147 1.00 89.75 82 ASP A O 1
ATOM 654 N N . SER A 1 83 ? -11.127 -10.563 8.302 1.00 94.75 83 SER A N 1
ATOM 655 C CA . SER A 1 83 ? -11.663 -9.208 8.100 1.00 94.75 83 SER A CA 1
ATOM 656 C C . SER A 1 83 ? -10.672 -8.084 8.442 1.00 94.75 83 SER A C 1
ATOM 658 O O . SER A 1 83 ? -11.032 -6.906 8.476 1.00 94.75 83 SER A O 1
ATOM 660 N N . SER A 1 84 ? -9.408 -8.416 8.694 1.00 97.12 84 SER A N 1
ATOM 661 C CA . SER A 1 84 ? -8.346 -7.480 9.063 1.00 97.12 84 SER A CA 1
ATOM 662 C C . SER A 1 84 ? -7.248 -7.406 8.006 1.00 97.12 84 SER A C 1
ATOM 664 O O . SER A 1 84 ? -6.892 -8.392 7.366 1.00 97.12 84 SER A O 1
ATOM 666 N N . GLY A 1 85 ? -6.667 -6.222 7.851 1.00 97.88 85 GLY A N 1
ATOM 667 C CA . GLY A 1 85 ? -5.512 -5.973 7.001 1.00 97.88 85 GLY A CA 1
ATOM 668 C C . GLY A 1 85 ? -4.381 -5.338 7.796 1.00 97.88 85 GLY A C 1
ATOM 669 O O . GLY A 1 85 ? -4.621 -4.576 8.738 1.00 97.88 85 GLY A O 1
ATOM 670 N N . ARG A 1 86 ? -3.141 -5.615 7.401 1.00 98.06 86 ARG A N 1
ATOM 671 C CA . ARG A 1 86 ? -1.948 -4.936 7.917 1.00 98.06 86 ARG A CA 1
ATOM 672 C C . ARG A 1 86 ? -1.164 -4.347 6.756 1.00 98.06 86 ARG A C 1
ATOM 674 O O . ARG A 1 86 ? -0.869 -5.050 5.793 1.00 98.06 86 ARG A O 1
ATOM 681 N N . LEU A 1 87 ? -0.821 -3.064 6.849 1.00 98.31 87 LEU A N 1
ATOM 682 C CA . LEU A 1 87 ? 0.064 -2.416 5.887 1.00 98.31 87 LEU A CA 1
ATOM 683 C C . LEU A 1 87 ? 1.478 -2.976 6.038 1.00 98.31 87 LEU A C 1
ATOM 685 O O . LEU A 1 87 ? 2.089 -2.813 7.091 1.00 98.31 87 LEU A O 1
ATOM 689 N N . MET A 1 88 ? 1.979 -3.625 4.988 1.00 97.88 88 MET A N 1
ATOM 690 C CA . MET A 1 88 ? 3.275 -4.309 5.002 1.00 97.88 88 MET A CA 1
ATOM 691 C C . MET A 1 88 ? 4.374 -3.502 4.333 1.00 97.88 88 MET A C 1
ATOM 693 O O . MET A 1 88 ? 5.484 -3.448 4.846 1.00 97.88 88 MET A O 1
ATOM 697 N N . GLU A 1 89 ? 4.058 -2.852 3.219 1.00 96.75 89 GLU A N 1
ATOM 698 C CA . GLU A 1 89 ? 4.991 -2.000 2.492 1.00 96.75 89 GLU A CA 1
ATOM 699 C C . GLU A 1 89 ? 4.261 -0.721 2.090 1.00 96.75 89 GLU A C 1
ATOM 701 O O . GLU A 1 89 ? 3.117 -0.776 1.632 1.00 96.75 89 GLU A O 1
ATOM 706 N N . LEU A 1 90 ? 4.922 0.424 2.239 1.00 96.62 90 LEU A N 1
ATOM 707 C CA . LEU A 1 90 ? 4.461 1.708 1.717 1.00 96.62 90 LEU A CA 1
ATOM 708 C C . LEU A 1 90 ? 5.667 2.490 1.219 1.00 96.62 90 LEU A C 1
ATOM 710 O O . LEU A 1 90 ? 6.539 2.870 1.999 1.00 96.62 90 LEU A O 1
ATOM 714 N N . ILE A 1 91 ? 5.691 2.756 -0.080 1.00 95.00 91 ILE A N 1
ATOM 715 C CA . ILE A 1 91 ? 6.705 3.570 -0.740 1.00 95.00 91 ILE A CA 1
ATOM 716 C C . ILE A 1 91 ? 6.026 4.853 -1.189 1.00 95.00 91 ILE A C 1
ATOM 718 O O . ILE A 1 91 ? 5.113 4.807 -2.011 1.00 95.00 91 ILE A O 1
ATOM 722 N N . SER A 1 92 ? 6.481 5.987 -0.670 1.00 94.19 92 SER A N 1
ATOM 723 C CA . SER A 1 92 ? 6.020 7.320 -1.050 1.00 94.19 92 SER A CA 1
ATOM 724 C C . SER A 1 92 ? 7.017 8.008 -1.987 1.00 94.19 92 SER A C 1
ATOM 726 O O . SER A 1 92 ? 8.171 7.601 -2.136 1.00 94.19 92 SER A O 1
ATOM 728 N N . LEU A 1 93 ? 6.566 9.079 -2.638 1.00 90.50 93 LEU A N 1
ATOM 729 C CA . LEU A 1 93 ? 7.416 9.947 -3.448 1.00 90.50 93 LEU A CA 1
ATOM 730 C C . LEU A 1 93 ? 8.263 10.887 -2.574 1.00 90.50 93 LEU A C 1
ATOM 732 O O . LEU A 1 93 ? 9.353 11.281 -2.980 1.00 90.50 93 LEU A O 1
ATOM 736 N N . SER A 1 94 ? 7.758 11.264 -1.398 1.00 86.56 94 SER A N 1
ATOM 737 C CA . SER A 1 94 ? 8.364 12.259 -0.509 1.00 86.56 94 SER A CA 1
ATOM 738 C C . SER A 1 94 ? 8.063 11.916 0.953 1.00 86.56 94 SER A C 1
ATOM 740 O O . SER A 1 94 ? 6.982 11.404 1.225 1.00 86.56 94 SER A O 1
ATOM 742 N N . PRO A 1 95 ? 8.969 12.217 1.899 1.00 82.75 95 PRO A N 1
ATOM 743 C CA . PRO A 1 95 ? 8.710 12.053 3.329 1.00 82.75 95 PRO A CA 1
ATOM 744 C C . PRO A 1 95 ? 7.840 13.164 3.942 1.00 82.75 95 PRO A C 1
ATOM 746 O O . PRO A 1 95 ? 7.649 13.166 5.149 1.00 82.75 95 PRO A O 1
ATOM 749 N N . ASP A 1 96 ? 7.377 14.127 3.143 1.00 88.94 96 ASP A N 1
ATOM 750 C CA . ASP A 1 96 ? 6.545 15.246 3.598 1.00 88.94 96 ASP A CA 1
ATOM 751 C C . ASP A 1 96 ? 5.226 14.777 4.239 1.00 88.94 96 ASP A C 1
ATOM 753 O O . ASP A 1 96 ? 4.532 13.931 3.674 1.00 88.94 96 ASP A O 1
ATOM 757 N N . ASP A 1 97 ? 4.866 15.348 5.390 1.00 86.75 97 ASP A N 1
ATOM 758 C CA . ASP A 1 97 ? 3.729 14.890 6.199 1.00 86.75 97 ASP A CA 1
ATOM 759 C C . ASP A 1 97 ? 2.391 14.992 5.450 1.00 86.75 97 ASP A C 1
ATOM 761 O O . ASP A 1 97 ? 1.595 14.050 5.475 1.00 86.75 97 ASP A O 1
ATOM 765 N N . ASP A 1 98 ? 2.151 16.087 4.719 1.00 90.62 98 ASP A N 1
ATOM 766 C CA . ASP A 1 98 ? 0.927 16.245 3.925 1.00 90.62 98 ASP A CA 1
ATOM 767 C C . ASP A 1 98 ? 0.883 15.223 2.789 1.00 90.62 98 ASP A C 1
ATOM 769 O O . ASP A 1 98 ? -0.172 14.656 2.472 1.00 90.62 98 ASP A O 1
ATOM 773 N N . ARG A 1 99 ? 2.035 14.930 2.176 1.00 90.50 99 ARG A N 1
ATOM 774 C CA . ARG A 1 99 ? 2.123 13.867 1.176 1.00 90.50 99 ARG A CA 1
ATOM 775 C C . ARG A 1 99 ? 1.837 12.493 1.777 1.00 90.50 99 ARG A C 1
ATOM 777 O O . ARG A 1 99 ? 1.061 11.741 1.188 1.00 90.50 99 ARG A O 1
ATOM 784 N N . LEU A 1 100 ? 2.425 12.172 2.925 1.00 91.56 100 LEU A N 1
ATOM 785 C CA . LEU A 1 100 ? 2.208 10.900 3.613 1.00 91.56 100 LEU A CA 1
ATOM 786 C C . LEU A 1 100 ? 0.745 10.731 4.021 1.00 91.56 100 LEU A C 1
ATOM 788 O O . LEU A 1 100 ? 0.184 9.656 3.819 1.00 91.56 100 LEU A O 1
ATOM 792 N N . ARG A 1 101 ? 0.095 11.793 4.506 1.00 93.56 101 ARG A N 1
ATOM 793 C CA . ARG A 1 101 ? -1.341 11.792 4.818 1.00 93.56 101 ARG A CA 1
ATOM 794 C C . ARG A 1 101 ? -2.186 11.449 3.598 1.00 93.56 101 ARG A C 1
ATOM 796 O O . ARG A 1 101 ? -3.057 10.587 3.686 1.00 93.56 101 ARG A O 1
ATOM 803 N N . ASN A 1 102 ? -1.884 12.049 2.450 1.00 93.31 102 ASN A N 1
ATOM 804 C CA . ASN A 1 102 ? -2.569 11.731 1.197 1.00 93.31 102 ASN A CA 1
ATOM 805 C C . ASN A 1 102 ? -2.326 10.283 0.747 1.00 93.31 102 ASN A C 1
ATOM 807 O O . ASN A 1 102 ? -3.262 9.595 0.345 1.00 93.31 102 ASN A O 1
ATOM 811 N N . ASP A 1 103 ? -1.084 9.805 0.830 1.00 94.88 103 ASP A N 1
ATOM 812 C CA . ASP A 1 103 ? -0.737 8.439 0.438 1.00 94.88 103 ASP A CA 1
ATOM 813 C C . ASP A 1 103 ? -1.419 7.401 1.355 1.00 94.88 103 ASP A C 1
ATOM 815 O O . ASP A 1 103 ? -1.939 6.401 0.863 1.00 94.88 103 ASP A O 1
ATOM 819 N N . VAL A 1 104 ? -1.500 7.650 2.668 1.00 95.50 104 VAL A N 1
ATOM 820 C CA . VAL A 1 104 ? -2.222 6.781 3.616 1.00 95.50 104 VAL A CA 1
ATOM 821 C C . VAL A 1 104 ? -3.735 6.846 3.407 1.00 95.50 104 VAL A C 1
ATOM 823 O O . VAL A 1 104 ? -4.393 5.809 3.435 1.00 95.50 104 VAL A O 1
ATOM 826 N N . SER A 1 105 ? -4.298 8.029 3.152 1.00 95.19 105 SER A N 1
ATOM 827 C CA . SER A 1 105 ? -5.720 8.166 2.813 1.00 95.19 105 SER A CA 1
ATOM 828 C C . SER A 1 105 ? -6.074 7.317 1.585 1.00 95.19 105 SER A C 1
ATOM 830 O O . SER A 1 105 ? -7.020 6.529 1.629 1.00 95.19 105 SER A O 1
ATOM 832 N N . LEU A 1 106 ? -5.239 7.361 0.539 1.00 94.62 106 LEU A N 1
ATOM 833 C CA . LEU A 1 106 ? -5.383 6.514 -0.647 1.00 94.62 106 LEU A CA 1
ATOM 834 C C . LEU A 1 106 ? -5.296 5.020 -0.319 1.00 94.62 106 LEU A C 1
ATOM 836 O O . LEU A 1 106 ? -6.103 4.241 -0.827 1.00 94.62 106 LEU A O 1
ATOM 840 N N . VAL A 1 107 ? -4.338 4.613 0.523 1.00 96.94 107 VAL A N 1
ATOM 841 C CA . VAL A 1 107 ? -4.223 3.224 0.990 1.00 96.94 107 VAL A CA 1
ATOM 842 C C . VAL A 1 107 ? -5.543 2.791 1.619 1.00 96.94 107 VAL A C 1
ATOM 844 O O . VAL A 1 107 ? -6.120 1.800 1.176 1.00 96.94 107 VAL A O 1
ATOM 847 N N . CYS A 1 108 ? -6.060 3.542 2.591 1.00 96.94 108 CYS A N 1
ATOM 848 C CA . CYS A 1 108 ? -7.312 3.229 3.275 1.00 96.94 108 CYS A CA 1
ATOM 849 C C . CYS A 1 108 ? -8.483 3.120 2.292 1.00 96.94 108 CYS A C 1
ATOM 851 O O . CYS A 1 108 ? -9.120 2.069 2.210 1.00 96.94 108 CYS A O 1
ATOM 853 N N . GLN A 1 109 ? -8.714 4.156 1.487 1.00 94.38 109 GLN A N 1
ATOM 854 C CA . GLN A 1 109 ? -9.831 4.211 0.545 1.00 94.38 109 GLN A CA 1
ATOM 855 C C . GLN A 1 109 ? -9.847 3.017 -0.406 1.00 94.38 109 GLN A C 1
ATOM 857 O O . GLN A 1 109 ? -10.860 2.331 -0.520 1.00 94.38 109 GLN A O 1
ATOM 862 N N . PHE A 1 110 ? -8.717 2.713 -1.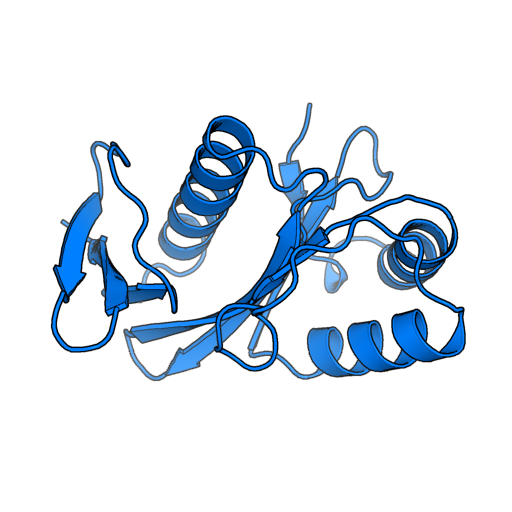048 1.00 95.56 110 PHE A N 1
ATOM 863 C CA . PHE A 1 110 ? -8.643 1.589 -1.982 1.00 95.56 110 PHE A CA 1
ATOM 864 C C . PHE A 1 110 ? -8.770 0.243 -1.273 1.00 95.56 110 PHE A C 1
ATOM 866 O O . PHE A 1 110 ? -9.475 -0.640 -1.759 1.00 95.56 110 PHE A O 1
ATOM 873 N N . SER A 1 111 ? -8.145 0.091 -0.105 1.00 96.88 111 SER A N 1
ATOM 874 C CA . SER A 1 111 ? -8.204 -1.156 0.662 1.00 96.88 111 SER A CA 1
ATOM 875 C C . SER A 1 111 ? -9.641 -1.507 1.034 1.00 96.88 111 SER A C 1
ATOM 877 O O . SER A 1 111 ? -10.084 -2.618 0.749 1.00 96.88 111 SER A O 1
ATOM 879 N N . PHE A 1 112 ? -10.395 -0.559 1.597 1.00 96.94 112 PHE A N 1
ATOM 880 C CA . PHE A 1 112 ? -11.794 -0.769 1.977 1.00 96.94 112 PHE A CA 1
ATOM 881 C C . PHE A 1 112 ? -12.745 -0.791 0.773 1.00 96.94 112 PHE A C 1
ATOM 883 O O . PHE A 1 112 ? -13.755 -1.507 0.792 1.00 96.94 112 PHE A O 1
ATOM 890 N N . PHE A 1 113 ? -12.452 -0.043 -0.293 1.00 95.38 113 PHE A N 1
ATOM 891 C CA . PHE A 1 113 ? -13.270 -0.074 -1.500 1.00 95.38 113 PHE A CA 1
ATOM 892 C C . PHE A 1 113 ? -13.191 -1.434 -2.199 1.00 95.38 113 PHE A C 1
ATOM 894 O O . PHE A 1 113 ? -14.233 -1.982 -2.559 1.00 95.38 113 PHE A O 1
ATOM 901 N N . GLU A 1 114 ? -12.000 -1.998 -2.374 1.00 95.81 114 GLU A N 1
ATOM 902 C CA . GLU A 1 114 ? -11.815 -3.231 -3.146 1.00 95.81 114 GLU A CA 1
ATOM 903 C C . GLU A 1 114 ? -12.008 -4.495 -2.299 1.00 95.81 114 GLU A C 1
ATOM 905 O O . GLU A 1 114 ? -12.544 -5.487 -2.794 1.00 95.81 114 GLU A O 1
ATOM 910 N N . ASN A 1 115 ? -11.682 -4.449 -1.003 1.00 95.94 115 ASN A N 1
ATOM 911 C CA . ASN A 1 115 ? -11.847 -5.577 -0.085 1.00 95.94 115 ASN A CA 1
ATOM 912 C C . ASN A 1 115 ? -13.095 -5.370 0.783 1.00 95.94 115 ASN A C 1
ATOM 914 O O . ASN A 1 115 ? -13.032 -4.858 1.898 1.00 95.94 115 ASN A O 1
ATOM 918 N N . LYS A 1 116 ? -14.265 -5.774 0.272 1.00 94.38 116 LYS A N 1
ATOM 919 C CA . LYS A 1 116 ? -15.565 -5.536 0.938 1.00 94.38 116 LYS A CA 1
ATOM 920 C C . LYS A 1 116 ? -15.703 -6.181 2.320 1.00 94.38 116 LYS A C 1
ATOM 922 O O . LYS A 1 116 ? -16.461 -5.681 3.138 1.00 94.38 116 LYS A O 1
ATOM 927 N N . GLN A 1 117 ? -14.962 -7.257 2.563 1.00 94.38 117 GLN A N 1
ATOM 928 C CA . GLN A 1 117 ? -14.908 -7.972 3.841 1.00 94.38 117 GLN A CA 1
ATOM 929 C C . GLN A 1 117 ? -13.909 -7.375 4.846 1.00 94.38 117 GLN A C 1
ATOM 931 O O . GLN A 1 117 ? -13.870 -7.807 5.991 1.00 94.38 117 GLN A O 1
ATOM 936 N N . LEU A 1 118 ? -13.104 -6.388 4.435 1.00 97.44 118 LEU A N 1
ATOM 937 C CA . LEU A 1 118 ? -12.188 -5.684 5.326 1.00 97.44 118 LEU A CA 1
ATOM 938 C C . LEU A 1 118 ? -12.981 -4.765 6.266 1.00 97.44 118 LEU A C 1
ATOM 940 O O . LEU A 1 118 ? -13.677 -3.849 5.813 1.00 97.44 118 LEU A O 1
ATOM 944 N N . GLU A 1 119 ? -12.841 -5.009 7.564 1.00 97.31 119 GLU A N 1
ATOM 945 C CA . GLU A 1 119 ? -13.438 -4.255 8.670 1.00 97.31 119 GLU A CA 1
ATOM 946 C C . GLU A 1 119 ? -12.406 -3.375 9.379 1.00 97.31 119 GLU A C 1
ATOM 948 O O . GLU A 1 119 ? -12.755 -2.304 9.874 1.00 97.31 119 GLU A O 1
ATOM 953 N N . LYS A 1 120 ? -11.134 -3.794 9.397 1.00 97.25 120 LYS A N 1
ATOM 954 C CA . LYS A 1 120 ? -10.037 -3.102 10.083 1.00 97.25 120 LYS A CA 1
ATOM 955 C C . LYS A 1 120 ? -8.756 -3.110 9.249 1.00 97.25 120 LYS A C 1
ATOM 957 O O . LYS A 1 120 ? -8.367 -4.150 8.730 1.00 97.25 120 LYS A O 1
ATOM 962 N N . LEU A 1 121 ? -8.044 -1.986 9.207 1.00 98.25 121 LEU A N 1
ATOM 963 C CA . LEU A 1 121 ? -6.709 -1.866 8.619 1.00 98.25 121 LEU A CA 1
ATOM 964 C C . LEU A 1 121 ? -5.729 -1.258 9.630 1.00 98.25 121 LEU A C 1
ATOM 966 O O . LEU A 1 121 ? -5.970 -0.174 10.156 1.00 98.25 121 LEU A O 1
ATOM 970 N N . VAL A 1 122 ? -4.620 -1.952 9.882 1.00 97.62 122 VAL A N 1
ATOM 971 C CA . VAL A 1 122 ? -3.539 -1.505 10.773 1.00 97.62 122 VAL A CA 1
ATOM 972 C C . VAL A 1 122 ? -2.430 -0.828 9.971 1.00 97.62 122 VAL A C 1
ATOM 974 O O . VAL A 1 122 ? -1.869 -1.427 9.049 1.00 97.62 122 VAL A O 1
ATOM 977 N N . ILE A 1 123 ? -2.088 0.398 10.361 1.00 97.44 123 ILE A N 1
ATOM 978 C CA . ILE A 1 123 ? -0.992 1.208 9.823 1.00 97.44 123 ILE A CA 1
ATOM 979 C C . ILE A 1 123 ? 0.075 1.330 10.924 1.00 97.44 123 ILE A C 1
ATOM 981 O O . ILE A 1 123 ? -0.230 1.852 11.999 1.00 97.44 123 ILE A O 1
ATOM 985 N N . PRO A 1 124 ? 1.324 0.885 10.693 1.00 96.31 124 PRO A N 1
ATOM 986 C CA . PRO A 1 124 ? 2.325 0.706 11.749 1.00 96.31 124 PRO A CA 1
ATOM 987 C C . PRO A 1 124 ? 3.033 2.011 12.150 1.00 96.31 124 PRO A C 1
ATOM 989 O O . PRO A 1 124 ? 4.233 2.026 12.410 1.00 96.31 124 PRO A O 1
ATOM 992 N N . PHE A 1 125 ? 2.317 3.133 12.117 1.00 94.50 125 PHE A N 1
ATOM 993 C CA . PHE A 1 125 ? 2.771 4.423 12.620 1.00 94.50 125 PHE A CA 1
ATOM 994 C C . PHE A 1 125 ? 1.580 5.333 12.931 1.00 94.50 125 PHE A C 1
ATOM 996 O O . PHE A 1 125 ? 0.492 5.183 12.367 1.00 94.50 125 PHE A O 1
ATOM 1003 N N . VAL A 1 126 ? 1.800 6.312 13.809 1.00 93.31 126 VAL A N 1
ATOM 1004 C CA . VAL A 1 126 ? 0.819 7.358 14.111 1.00 93.31 126 VAL A CA 1
ATOM 1005 C C . VAL A 1 126 ? 0.751 8.357 12.960 1.00 93.31 126 VAL A C 1
ATOM 1007 O O . VAL A 1 126 ? 1.767 8.939 12.579 1.00 93.31 126 VAL A O 1
ATOM 1010 N N . ILE A 1 127 ? -0.454 8.578 12.444 1.00 91.12 127 ILE A N 1
ATOM 1011 C CA . ILE A 1 127 ? -0.772 9.649 11.508 1.00 91.12 127 ILE A CA 1
ATOM 1012 C C . ILE A 1 127 ? -2.080 10.318 11.930 1.00 91.12 127 ILE A C 1
ATOM 1014 O O . ILE A 1 127 ? -3.065 9.651 12.241 1.00 91.12 127 ILE A O 1
ATOM 1018 N N . THR A 1 128 ? -2.068 11.647 11.991 1.00 88.50 128 THR A N 1
ATOM 1019 C CA . THR A 1 128 ? -3.203 12.452 12.449 1.00 88.50 128 THR A CA 1
ATOM 1020 C C . THR A 1 128 ? -3.910 13.132 11.284 1.00 88.50 128 THR A C 1
ATOM 1022 O O . THR A 1 128 ? -3.378 13.238 10.173 1.00 88.50 128 THR A O 1
ATOM 1025 N N . ASP A 1 129 ? -5.121 13.616 11.562 1.00 90.06 129 ASP A N 1
ATOM 1026 C CA . ASP A 1 129 ? -5.926 14.425 10.638 1.00 90.06 129 ASP A CA 1
ATOM 1027 C C . ASP A 1 129 ? -6.305 13.682 9.346 1.00 90.06 129 ASP A C 1
ATOM 1029 O O . ASP A 1 129 ? -6.461 14.279 8.283 1.00 90.06 129 ASP A O 1
ATOM 1033 N N . LEU A 1 130 ? -6.436 12.354 9.430 1.00 92.31 130 LEU A N 1
ATOM 1034 C CA . LEU A 1 130 ? -7.102 11.571 8.397 1.00 92.31 130 LEU A CA 1
ATOM 1035 C C . LEU A 1 130 ? -8.614 11.732 8.547 1.00 92.31 130 LEU A C 1
ATOM 1037 O O . LEU A 1 130 ? -9.176 11.443 9.603 1.00 92.31 130 LEU A O 1
ATOM 1041 N N . GLU A 1 131 ? -9.259 12.156 7.467 1.00 91.06 131 GLU A N 1
ATOM 1042 C CA . GLU A 1 131 ? -10.708 12.300 7.383 1.00 91.06 131 GLU A CA 1
ATOM 1043 C C . GLU A 1 131 ? -11.226 11.482 6.201 1.00 91.06 131 GLU A C 1
ATOM 1045 O O . GLU A 1 131 ? -10.722 11.593 5.082 1.00 91.06 131 GLU A O 1
ATOM 1050 N N . ASP A 1 132 ? -12.237 10.656 6.450 1.00 93.06 132 ASP A N 1
ATOM 1051 C CA . ASP A 1 132 ? -12.963 9.915 5.425 1.00 93.06 132 ASP A CA 1
ATOM 1052 C C . ASP A 1 132 ? -14.401 9.684 5.924 1.00 93.06 132 ASP A C 1
ATOM 1054 O O . ASP A 1 132 ? -14.579 9.326 7.090 1.00 93.06 132 ASP A O 1
ATOM 1058 N N . PRO A 1 133 ? -15.437 9.930 5.103 1.00 92.69 133 PRO A N 1
ATOM 1059 C CA . PRO A 1 133 ? -16.827 9.802 5.541 1.00 92.69 133 PRO A CA 1
ATOM 1060 C C . PRO A 1 133 ? -17.244 8.360 5.857 1.00 92.69 133 PRO A C 1
ATOM 1062 O O . PRO A 1 133 ? -18.182 8.170 6.630 1.00 92.69 133 PRO A O 1
ATOM 1065 N N . ASP A 1 134 ? -16.563 7.365 5.282 1.00 93.94 134 ASP A N 1
ATOM 1066 C CA . ASP A 1 134 ? -16.928 5.952 5.396 1.00 93.94 134 ASP A CA 1
ATOM 1067 C C . ASP A 1 134 ? -16.037 5.190 6.396 1.00 93.94 134 ASP A C 1
ATOM 1069 O O . ASP A 1 134 ? -16.261 4.001 6.649 1.00 93.94 134 ASP A O 1
ATOM 1073 N N . LEU A 1 135 ? -15.023 5.853 6.972 1.00 96.44 135 LEU A N 1
ATOM 1074 C CA . LEU A 1 135 ? -14.043 5.236 7.866 1.00 96.44 135 LEU A CA 1
ATOM 1075 C C . LEU A 1 135 ? -13.918 5.977 9.199 1.00 96.44 135 LEU A C 1
ATOM 1077 O O . LEU A 1 135 ? -13.918 7.203 9.275 1.00 96.44 135 LEU A O 1
ATOM 1081 N N . ARG A 1 136 ? -13.719 5.209 10.271 1.00 96.25 136 ARG A N 1
ATOM 1082 C CA . ARG A 1 136 ? -13.323 5.718 11.588 1.00 96.25 136 ARG A CA 1
ATOM 1083 C C . ARG A 1 136 ? -11.835 5.474 11.802 1.00 96.25 136 ARG A C 1
ATOM 1085 O O . ARG A 1 136 ? -11.375 4.348 11.638 1.00 96.25 136 ARG A O 1
ATOM 1092 N N . PHE A 1 137 ? -11.102 6.495 12.236 1.00 96.06 137 PHE A N 1
ATOM 1093 C CA . PHE A 1 137 ? -9.679 6.383 12.561 1.00 96.06 137 PHE A CA 1
ATOM 1094 C C . PHE A 1 137 ? -9.452 6.435 14.071 1.00 96.06 137 PHE A C 1
ATOM 1096 O O . PHE A 1 137 ? -9.997 7.293 14.765 1.00 96.06 137 PHE A O 1
ATOM 1103 N N . GLU A 1 138 ? -8.626 5.526 14.575 1.00 95.12 138 GLU A N 1
ATOM 1104 C CA . GLU A 1 138 ? -8.196 5.476 15.970 1.00 95.12 138 GLU A CA 1
ATOM 1105 C C . GLU A 1 138 ? -6.673 5.420 16.049 1.00 95.12 138 GLU A C 1
ATOM 1107 O O . GLU A 1 138 ? -6.023 4.721 15.272 1.00 95.12 138 GLU A O 1
ATOM 1112 N N . VAL A 1 139 ? -6.100 6.134 17.016 1.00 93.06 139 VAL A N 1
ATOM 1113 C CA . VAL A 1 139 ? -4.663 6.090 17.299 1.00 93.06 139 VAL A CA 1
ATOM 1114 C C . VAL A 1 139 ? -4.435 5.246 18.542 1.00 93.06 139 VAL A C 1
ATOM 1116 O O . VAL A 1 139 ? -4.905 5.580 19.632 1.00 93.06 139 VAL A O 1
ATOM 1119 N N . ASN A 1 140 ? -3.672 4.168 18.391 1.00 89.56 140 ASN A N 1
ATOM 1120 C CA . ASN A 1 140 ? -3.190 3.382 19.512 1.00 89.56 140 ASN A CA 1
ATOM 1121 C C . ASN A 1 140 ? -1.826 3.926 19.955 1.00 89.56 140 ASN A C 1
ATOM 1123 O O . ASN A 1 140 ? -0.780 3.531 19.443 1.00 89.56 140 ASN A O 1
ATOM 1127 N N . ASN A 1 141 ? -1.842 4.839 20.929 1.00 76.38 141 ASN A N 1
ATOM 1128 C CA . ASN A 1 141 ? -0.628 5.476 21.451 1.00 76.38 141 ASN A CA 1
ATOM 1129 C C . ASN A 1 141 ? 0.338 4.498 22.141 1.00 76.38 141 ASN A C 1
ATOM 1131 O O . ASN A 1 141 ? 1.512 4.823 22.288 1.00 76.38 141 ASN A O 1
ATOM 1135 N N . SER A 1 142 ? -0.141 3.336 22.593 1.00 79.50 142 SER A N 1
ATOM 1136 C CA . SER A 1 142 ? 0.690 2.329 23.260 1.00 79.50 142 SER A CA 1
ATOM 1137 C C . SER A 1 142 ? 1.594 1.599 22.271 1.00 79.50 142 SER A C 1
ATOM 1139 O O . SER A 1 142 ? 2.769 1.397 22.562 1.00 79.50 142 SER A O 1
ATOM 1141 N N . ASP A 1 143 ? 1.051 1.276 21.097 1.00 78.75 143 ASP A N 1
ATOM 1142 C CA . ASP A 1 143 ? 1.755 0.529 20.048 1.00 78.75 143 ASP A CA 1
ATOM 1143 C C . ASP A 1 143 ? 2.290 1.441 18.929 1.00 78.75 143 ASP A C 1
ATOM 1145 O O . ASP A 1 143 ? 3.012 0.994 18.043 1.00 78.75 143 ASP A O 1
ATOM 1149 N N . GLY A 1 144 ? 1.963 2.738 18.972 1.00 90.88 144 GLY A N 1
ATOM 1150 C CA . GLY A 1 144 ? 2.390 3.717 17.974 1.00 90.88 144 GLY A CA 1
ATOM 1151 C C . GLY A 1 144 ? 1.744 3.502 16.605 1.00 90.88 144 GLY A C 1
ATOM 1152 O O . GLY A 1 144 ? 2.330 3.889 15.599 1.00 90.88 144 GLY A O 1
ATOM 1153 N N . GLU A 1 145 ? 0.558 2.896 16.555 1.00 95.00 145 GLU A N 1
ATOM 1154 C CA . GLU A 1 145 ? -0.139 2.518 15.321 1.00 95.00 145 GLU A CA 1
ATOM 1155 C C . GLU A 1 145 ? -1.393 3.379 15.094 1.00 95.00 145 GLU A C 1
ATOM 1157 O O . GLU A 1 145 ? -2.050 3.831 16.037 1.00 95.00 145 GLU A O 1
ATOM 1162 N N . THR A 1 146 ? -1.762 3.558 13.826 1.00 96.38 146 THR A N 1
ATOM 1163 C CA . THR A 1 146 ? -3.067 4.102 13.424 1.00 96.38 146 THR A CA 1
ATOM 1164 C C . THR A 1 146 ? -3.925 2.967 12.895 1.00 96.38 146 THR A C 1
ATOM 1166 O O . THR A 1 146 ? -3.461 2.130 12.121 1.00 96.38 146 THR A O 1
ATOM 1169 N N . ILE A 1 147 ? -5.188 2.928 13.296 1.00 96.88 147 ILE A N 1
ATOM 1170 C CA . ILE A 1 147 ? -6.130 1.895 12.888 1.00 96.88 147 ILE A CA 1
ATOM 1171 C C . ILE A 1 147 ? -7.313 2.560 12.196 1.00 96.88 147 ILE A C 1
ATOM 1173 O O . ILE A 1 147 ? -7.974 3.421 12.772 1.00 96.88 147 ILE A O 1
ATOM 1177 N N . ALA A 1 148 ? -7.585 2.140 10.966 1.00 97.38 148 ALA A N 1
ATOM 1178 C CA . ALA A 1 148 ? -8.788 2.513 10.239 1.00 97.38 148 ALA A CA 1
ATOM 1179 C C . ALA A 1 148 ? -9.833 1.400 10.370 1.00 97.38 148 ALA A C 1
ATOM 1181 O O . ALA A 1 148 ? -9.507 0.220 10.222 1.00 97.38 148 ALA A O 1
ATOM 1182 N N . PHE A 1 149 ? -11.082 1.774 10.618 1.00 97.25 149 PHE A N 1
ATOM 1183 C CA . PHE A 1 149 ? -12.228 0.879 10.728 1.00 97.25 149 PHE A CA 1
ATOM 1184 C C . PHE A 1 149 ? -13.309 1.277 9.731 1.00 97.25 149 PHE A C 1
ATOM 1186 O O . PHE A 1 149 ? -13.551 2.466 9.525 1.00 97.25 149 PHE A O 1
ATOM 1193 N N . ARG A 1 150 ? -13.997 0.289 9.163 1.00 95.06 150 ARG A N 1
ATOM 1194 C CA . ARG A 1 150 ? -15.228 0.520 8.401 1.00 95.06 150 ARG A CA 1
ATOM 1195 C C . ARG A 1 150 ? -16.361 0.925 9.355 1.00 95.06 150 ARG A C 1
ATOM 1197 O O . ARG A 1 150 ? -16.488 0.322 10.422 1.00 95.06 150 ARG A O 1
ATOM 1204 N N . ILE A 1 151 ? -17.154 1.926 8.966 1.00 91.25 151 ILE A N 1
ATOM 1205 C CA . ILE A 1 151 ? -18.382 2.343 9.672 1.00 91.25 151 ILE A CA 1
ATOM 1206 C C . ILE A 1 151 ? -19.589 1.536 9.179 1.00 91.25 151 ILE A C 1
ATOM 1208 O O . ILE A 1 151 ? -19.647 1.224 7.967 1.00 91.25 151 ILE A O 1
#

Secondary structure (DSSP, 8-state):
-EEEE-TTTSTTHHHHHHHHHHHS-BEEEEETTEE-S----BPPPHHHHHHHHHHHHTSSEEEEEEETTEEEEEEEE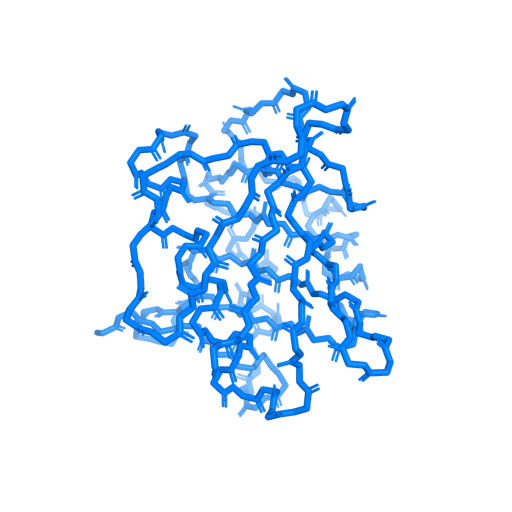EEEETTEEEEEEEEES---HHHHHHHHHHHHHHHHHH-TT--EEEESS-------TTEEEEEETTTTEEEEEE-

Radius of gyration: 14.53 Å; chains: 1; bounding box: 38×29×42 Å

Sequence (151 aa):
MFMPVDPNSVNGMWDKLLQSLSSQKSCIVVSDGQKSDELKTQSFSYEEAERLLTKFKSRDYVRIGSSRMSPIPAYFTLDLTDSSGRLMELISLSPDDDRLRNDVSLVCQFSFFENKQLEKLVIPFVITDLEDPDLRFEVNNSDGETIAFRI

Foldseek 3Di:
DKAWDDCVVDPCSLVLQLVCLQPAFKFKQAAQLAGDPDRDTDRDHSVRSVVVSVVQVPAPDWIFIDDPSHGDDFTWGWHDDQQEIGTHTTMFNDPDLVRVLVRVLNVVCCCCVVPVSHFKYKRQADHDDRDDPQWDWDADPVRRIIMIGGD

pLDDT: mean 92.77, std 5.83, range [64.81, 98.44]